Protein AF-A0A963LRY1-F1 (afdb_monomer_lite)

Radius of gyration: 13.64 Å; chains: 1; bounding box: 35×28×33 Å

Foldseek 3Di:
DVLQLVQLCLQPRNVSSVVRVVCLVPDPVNVVQVVVPDLSVVLVVLQSQLCSLVCCPPRVHHDVVSNVSSVVSVVVSCVSVVVPD

Structure (mmCIF, N/CA/C/O backbone):
data_AF-A0A963LRY1-F1
#
_entry.id   AF-A0A963LRY1-F1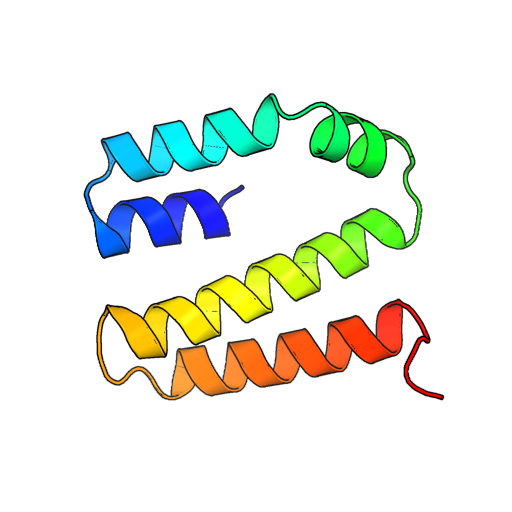
#
loop_
_atom_site.group_PDB
_atom_site.id
_atom_site.type_symbol
_atom_site.label_atom_id
_atom_site.label_alt_id
_atom_site.label_comp_id
_atom_site.label_asym_id
_atom_site.label_entity_id
_atom_site.label_seq_id
_atom_site.pdbx_PDB_ins_code
_atom_site.Cartn_x
_atom_site.Cartn_y
_atom_site.Cartn_z
_atom_site.occupancy
_atom_site.B_iso_or_equiv
_atom_site.auth_seq_id
_atom_site.auth_comp_id
_atom_site.auth_asym_id
_atom_site.auth_atom_id
_atom_site.pdbx_PDB_model_num
ATOM 1 N N . LEU A 1 1 ? -2.888 0.872 -5.820 1.00 86.62 1 LEU A N 1
ATOM 2 C CA . LEU A 1 1 ? -4.034 1.779 -5.565 1.00 86.62 1 LEU A CA 1
ATOM 3 C C . LEU A 1 1 ? -5.154 1.096 -4.785 1.00 86.62 1 LEU A C 1
ATOM 5 O O . LEU A 1 1 ? -5.465 1.555 -3.698 1.00 86.62 1 LEU A O 1
ATOM 9 N N . VAL A 1 2 ? -5.725 -0.014 -5.272 1.00 90.06 2 VAL A N 1
ATOM 10 C CA . VAL A 1 2 ? -6.805 -0.724 -4.547 1.00 90.06 2 VAL A CA 1
ATOM 11 C C . VAL A 1 2 ? -6.360 -1.195 -3.158 1.00 90.06 2 VAL A C 1
ATOM 13 O O . VAL A 1 2 ? -7.074 -0.983 -2.188 1.00 90.06 2 VAL A O 1
ATOM 16 N N . LEU A 1 3 ? -5.152 -1.756 -3.044 1.00 89.62 3 LEU A N 1
ATOM 17 C CA . LEU A 1 3 ? -4.597 -2.222 -1.765 1.00 89.62 3 LEU A CA 1
ATOM 18 C C . LEU A 1 3 ? -4.370 -1.076 -0.770 1.00 89.62 3 LEU A C 1
ATOM 20 O O . LEU A 1 3 ? -4.697 -1.202 0.404 1.00 89.62 3 LEU A O 1
ATOM 24 N N . THR A 1 4 ? -3.859 0.068 -1.233 1.00 90.56 4 THR A N 1
ATOM 25 C CA . THR A 1 4 ? -3.648 1.246 -0.380 1.00 90.56 4 THR A CA 1
ATOM 26 C C . THR A 1 4 ? -4.968 1.880 0.057 1.00 90.56 4 THR A C 1
ATOM 28 O O . THR A 1 4 ? -5.105 2.257 1.220 1.00 90.56 4 THR A O 1
ATOM 31 N N . TRP A 1 5 ? -5.968 1.913 -0.828 1.00 92.56 5 TRP A N 1
ATOM 32 C CA . TRP A 1 5 ? -7.333 2.305 -0.474 1.00 92.56 5 TRP A CA 1
ATOM 33 C C . TRP A 1 5 ? -7.953 1.368 0.568 1.00 92.56 5 TRP A C 1
ATOM 35 O O . TRP A 1 5 ? -8.475 1.835 1.581 1.00 92.56 5 TRP A O 1
ATOM 45 N N . ASP A 1 6 ? -7.874 0.052 0.335 1.00 91.56 6 ASP A N 1
ATOM 46 C CA . ASP A 1 6 ? -8.446 -0.974 1.208 1.00 91.56 6 ASP A CA 1
ATOM 47 C C . ASP A 1 6 ? -7.790 -0.975 2.601 1.00 91.56 6 ASP A C 1
ATOM 49 O O . ASP A 1 6 ? -8.479 -1.083 3.615 1.00 91.56 6 ASP A O 1
ATOM 53 N N . LEU A 1 7 ? -6.475 -0.758 2.678 1.00 90.19 7 LEU A N 1
ATOM 54 C CA . LEU A 1 7 ? -5.779 -0.626 3.955 1.00 90.19 7 LEU A CA 1
ATOM 55 C C . LEU A 1 7 ? -6.234 0.630 4.716 1.00 90.19 7 LEU A C 1
ATOM 57 O O . LEU A 1 7 ? -6.639 0.536 5.874 1.00 90.19 7 LEU A O 1
ATOM 61 N N . GLY A 1 8 ? -6.255 1.793 4.054 1.00 90.25 8 GLY A N 1
ATOM 62 C CA . GLY A 1 8 ? -6.663 3.057 4.678 1.00 90.25 8 GLY A CA 1
ATOM 63 C C . GLY A 1 8 ? -8.117 3.050 5.161 1.00 90.25 8 GLY A C 1
ATOM 64 O O . GLY A 1 8 ? -8.401 3.520 6.266 1.00 90.25 8 GLY A O 1
ATOM 65 N N . ARG A 1 9 ? -9.037 2.436 4.398 1.00 92.50 9 ARG A N 1
ATOM 66 C CA . ARG A 1 9 ? -10.436 2.268 4.840 1.00 92.50 9 ARG A CA 1
ATOM 67 C C . ARG A 1 9 ? -10.581 1.308 6.014 1.00 92.50 9 ARG A C 1
ATOM 69 O O . ARG A 1 9 ? -11.503 1.477 6.804 1.00 92.50 9 ARG A O 1
ATOM 76 N N . ARG A 1 10 ? -9.735 0.273 6.100 1.00 88.62 10 ARG A N 1
ATOM 77 C CA . ARG A 1 10 ? -9.830 -0.764 7.137 1.00 88.62 10 ARG A CA 1
ATOM 78 C C . ARG A 1 10 ? -9.190 -0.344 8.450 1.00 88.62 10 ARG A C 1
ATOM 80 O O . ARG A 1 10 ? -9.640 -0.872 9.467 1.00 88.62 10 ARG A O 1
ATOM 87 N N . LEU A 1 11 ? -8.172 0.515 8.397 1.00 88.62 11 LEU A N 1
ATOM 88 C CA . LEU A 1 11 ? -7.457 1.029 9.565 1.00 88.62 11 LEU A CA 1
ATOM 89 C C . LEU A 1 11 ? -8.102 2.298 10.141 1.00 88.62 11 LEU A C 1
ATOM 91 O O . LEU A 1 11 ? -8.161 2.428 11.355 1.00 88.62 11 LEU A O 1
ATOM 95 N N . TRP A 1 12 ? -8.613 3.202 9.296 1.00 90.69 12 TRP A N 1
ATOM 96 C CA . TRP A 1 12 ? -9.242 4.453 9.744 1.00 90.69 12 TRP A CA 1
ATOM 97 C C . TRP A 1 12 ? -10.686 4.590 9.262 1.00 90.69 12 TRP A C 1
ATOM 99 O O . TRP A 1 12 ? -11.622 4.327 10.009 1.00 90.69 12 TRP A O 1
ATOM 109 N N . ASN A 1 13 ? -10.888 5.060 8.028 1.00 92.06 13 ASN A N 1
ATOM 110 C CA . ASN A 1 13 ? -12.212 5.333 7.471 1.00 92.06 13 ASN A CA 1
ATOM 111 C C . ASN A 1 13 ? -12.168 5.394 5.926 1.00 92.06 13 ASN A C 1
ATOM 113 O O . ASN A 1 13 ? -11.089 5.543 5.341 1.00 92.06 13 ASN A O 1
ATOM 117 N N . PRO A 1 14 ? -13.322 5.315 5.231 1.00 91.00 14 PRO A N 1
ATOM 118 C CA . PRO A 1 14 ? -13.366 5.304 3.764 1.00 91.00 14 PRO A CA 1
ATOM 119 C C . PRO A 1 14 ? -12.739 6.537 3.094 1.00 91.00 14 PRO A C 1
ATOM 121 O O . PRO A 1 14 ? -12.165 6.413 2.011 1.00 91.00 14 PRO A O 1
ATOM 124 N N . ARG A 1 15 ? -12.814 7.714 3.734 1.00 92.81 15 ARG A N 1
ATOM 125 C CA . ARG A 1 15 ? -12.238 8.965 3.210 1.00 92.81 15 ARG A CA 1
ATOM 126 C C . ARG A 1 15 ? -10.711 8.921 3.233 1.00 92.81 15 ARG A C 1
ATOM 128 O O . ARG A 1 15 ? -10.080 9.240 2.234 1.00 92.81 15 ARG A O 1
ATOM 135 N N . VAL A 1 16 ? -10.122 8.452 4.333 1.00 93.00 16 VAL A N 1
ATOM 136 C CA . VAL A 1 16 ? -8.672 8.253 4.478 1.00 93.00 16 VAL A CA 1
ATOM 137 C C . VAL A 1 16 ? -8.163 7.240 3.458 1.00 93.00 16 VAL A C 1
ATOM 139 O O . VAL A 1 16 ? -7.127 7.472 2.844 1.00 93.00 16 VAL A O 1
ATOM 142 N N . GLY A 1 17 ? -8.918 6.167 3.197 1.00 91.44 17 GLY A N 1
ATOM 143 C CA . GLY A 1 17 ? -8.607 5.242 2.105 1.00 91.44 17 GLY A CA 1
ATOM 144 C C . GLY A 1 17 ? -8.502 5.949 0.749 1.00 91.44 17 GLY A C 1
ATOM 145 O O . GLY A 1 17 ? -7.548 5.719 0.005 1.00 91.44 17 GLY A O 1
ATOM 146 N N . LEU A 1 18 ? -9.462 6.822 0.416 1.00 92.38 18 LEU A N 1
ATOM 147 C CA . LEU A 1 18 ? -9.450 7.576 -0.845 1.00 92.38 18 LEU A CA 1
ATOM 148 C C . LEU A 1 18 ? -8.264 8.541 -0.920 1.00 92.38 18 LEU A C 1
ATOM 150 O O . LEU A 1 18 ? -7.567 8.551 -1.933 1.00 92.38 18 LEU A O 1
ATOM 154 N N . PHE A 1 19 ? -7.986 9.285 0.153 1.00 94.06 19 PHE A N 1
ATOM 155 C CA . PHE A 1 19 ? -6.827 10.179 0.208 1.00 94.06 19 PHE A CA 1
ATOM 156 C C . PHE A 1 19 ? -5.503 9.421 0.075 1.00 94.06 19 PHE A C 1
ATOM 158 O O . PHE A 1 19 ? -4.634 9.859 -0.671 1.00 94.06 19 PHE A O 1
ATOM 165 N N . ALA A 1 20 ? -5.360 8.260 0.717 1.00 92.12 20 ALA A N 1
ATOM 166 C CA . ALA A 1 20 ? -4.160 7.434 0.601 1.00 92.12 20 ALA A CA 1
ATOM 167 C C . ALA A 1 20 ? -3.938 6.938 -0.838 1.00 92.12 20 ALA A C 1
ATOM 169 O O . ALA A 1 20 ? -2.821 6.986 -1.354 1.00 92.12 20 ALA A O 1
ATOM 170 N N . ALA A 1 21 ? -4.996 6.491 -1.520 1.00 92.00 21 ALA A N 1
ATOM 171 C CA . ALA A 1 21 ? -4.894 6.087 -2.919 1.00 92.00 21 ALA A CA 1
ATOM 172 C C . ALA A 1 21 ? -4.608 7.274 -3.851 1.00 92.00 21 ALA A C 1
ATOM 174 O O . ALA A 1 21 ? -3.769 7.146 -4.742 1.00 92.00 21 ALA A O 1
ATOM 175 N N . ALA A 1 22 ? -5.246 8.425 -3.624 1.00 92.44 22 ALA A N 1
ATOM 176 C CA . ALA A 1 22 ? -4.991 9.647 -4.382 1.00 92.44 22 ALA A CA 1
ATOM 177 C C . ALA A 1 22 ? -3.545 10.138 -4.200 1.00 92.44 22 ALA A C 1
ATOM 179 O O . ALA A 1 22 ? -2.886 10.466 -5.182 1.00 92.44 22 ALA A O 1
ATOM 180 N N . ALA A 1 23 ? -3.017 10.105 -2.974 1.00 93.00 23 ALA A N 1
ATOM 181 C CA . ALA A 1 23 ? -1.632 10.471 -2.686 1.00 93.00 23 ALA A CA 1
ATOM 182 C C . ALA A 1 23 ? -0.645 9.593 -3.469 1.00 93.00 23 ALA A C 1
ATOM 184 O O . ALA A 1 23 ? 0.265 10.110 -4.116 1.00 93.00 23 ALA A O 1
ATOM 185 N N . VAL A 1 24 ? -0.861 8.271 -3.491 1.00 91.81 24 VAL A N 1
ATOM 186 C CA . VAL A 1 24 ? -0.036 7.351 -4.293 1.00 91.81 24 VAL A CA 1
ATOM 187 C C . VAL A 1 24 ? -0.152 7.660 -5.784 1.00 91.81 24 VAL A C 1
ATOM 189 O O . VAL A 1 24 ? 0.862 7.675 -6.472 1.00 91.81 24 VAL A O 1
ATOM 192 N N . LEU A 1 25 ? -1.358 7.946 -6.281 1.00 91.00 25 LEU A N 1
ATOM 193 C CA . LEU A 1 25 ? -1.591 8.250 -7.694 1.00 91.00 25 LEU A CA 1
ATOM 194 C C . LEU A 1 25 ? -0.860 9.522 -8.150 1.00 91.00 25 LEU A C 1
ATOM 196 O O . LEU A 1 25 ? -0.339 9.550 -9.260 1.00 91.00 25 LEU A O 1
ATOM 200 N N . VAL A 1 26 ? -0.803 10.549 -7.299 1.00 93.00 26 VAL A N 1
ATOM 201 C CA . VAL A 1 26 ? -0.170 11.844 -7.612 1.00 93.00 26 VAL A CA 1
ATOM 202 C C . VAL A 1 26 ? 1.340 11.836 -7.336 1.00 93.00 26 VAL A C 1
ATOM 204 O O . VAL A 1 26 ? 2.068 12.708 -7.807 1.00 93.00 26 VAL A O 1
ATOM 207 N N . THR A 1 27 ? 1.852 10.838 -6.610 1.00 93.44 27 THR A N 1
ATOM 208 C CA . THR A 1 27 ? 3.282 10.741 -6.300 1.00 93.44 27 THR A CA 1
ATOM 209 C C . THR A 1 27 ? 4.101 10.579 -7.582 1.00 93.44 27 THR A C 1
ATOM 211 O O . THR A 1 27 ? 3.934 9.604 -8.317 1.00 93.44 27 THR A O 1
ATOM 214 N N . PHE A 1 28 ? 5.049 11.496 -7.811 1.00 90.25 28 PHE A N 1
ATOM 215 C CA . PHE A 1 28 ? 5.909 11.496 -9.000 1.00 90.25 28 PHE A CA 1
ATOM 216 C C . PHE A 1 28 ? 6.574 10.136 -9.242 1.00 90.25 28 PHE A C 1
ATOM 218 O O . PHE A 1 28 ? 6.514 9.611 -10.350 1.00 90.25 28 PHE A O 1
ATOM 225 N N . GLN A 1 29 ? 7.125 9.523 -8.189 1.00 86.56 29 GLN A N 1
ATOM 226 C CA . GLN A 1 29 ? 7.772 8.212 -8.271 1.00 86.56 29 GLN A CA 1
ATOM 227 C C . GLN A 1 29 ? 6.825 7.123 -8.795 1.00 86.56 29 GLN A C 1
ATOM 229 O O . GLN A 1 29 ? 7.224 6.308 -9.620 1.00 86.56 29 GLN A O 1
ATOM 234 N N . PHE A 1 30 ? 5.564 7.112 -8.358 1.00 87.75 30 PHE A N 1
ATOM 235 C CA . PHE A 1 30 ? 4.583 6.132 -8.823 1.00 87.75 30 PHE A CA 1
ATOM 236 C C . PHE A 1 30 ? 4.271 6.332 -10.310 1.00 87.75 30 PHE A C 1
ATOM 238 O O . PHE A 1 30 ? 4.342 5.384 -11.093 1.00 87.75 30 PHE A O 1
ATOM 245 N N . VAL A 1 31 ? 3.990 7.573 -10.717 1.00 88.19 31 VAL A N 1
ATOM 246 C CA . VAL A 1 31 ? 3.677 7.910 -12.116 1.00 88.19 31 VAL A CA 1
ATOM 247 C C . VAL A 1 31 ? 4.858 7.601 -13.036 1.00 88.19 31 VAL A C 1
ATOM 249 O O . VAL A 1 31 ? 4.673 7.041 -14.118 1.0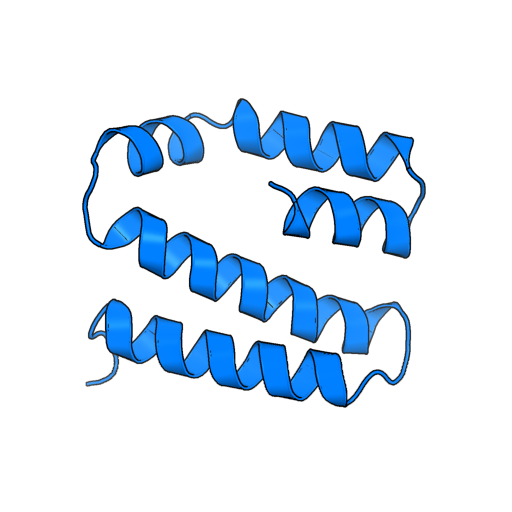0 88.19 31 VAL A O 1
ATOM 252 N N . TYR A 1 32 ? 6.070 7.935 -12.598 1.00 88.31 32 TYR A N 1
ATOM 253 C CA . TYR A 1 32 ? 7.298 7.695 -13.343 1.00 88.31 32 TYR A CA 1
ATOM 254 C C . TYR A 1 32 ? 7.560 6.198 -13.542 1.00 88.31 32 TYR A C 1
ATOM 256 O O . TYR A 1 32 ? 7.760 5.761 -14.677 1.00 88.31 32 TYR A O 1
ATOM 264 N N . GLN A 1 33 ? 7.479 5.400 -12.471 1.00 84.75 33 GLN A N 1
ATOM 265 C CA . GLN A 1 33 ? 7.731 3.959 -12.543 1.00 84.75 33 GLN A CA 1
ATOM 266 C C . GLN A 1 33 ? 6.687 3.240 -13.405 1.00 84.75 33 GLN A C 1
ATOM 268 O O . GLN A 1 33 ? 7.049 2.417 -14.243 1.00 84.75 33 GLN A O 1
ATOM 273 N N . VAL A 1 34 ? 5.401 3.587 -13.272 1.00 83.31 34 VAL A N 1
ATOM 274 C CA . VAL A 1 34 ? 4.319 2.973 -14.065 1.00 83.31 34 VAL A CA 1
ATOM 275 C C . VAL A 1 34 ? 4.446 3.307 -15.554 1.00 83.31 34 VAL A C 1
ATOM 277 O O . VAL A 1 34 ? 4.210 2.440 -16.393 1.00 83.31 34 VAL A O 1
ATOM 280 N N . LYS A 1 35 ? 4.875 4.526 -15.906 1.00 83.88 35 LYS A N 1
ATOM 281 C CA . LYS A 1 35 ? 5.092 4.921 -17.309 1.00 83.88 35 LYS A CA 1
ATOM 282 C C . LYS A 1 35 ? 6.256 4.195 -17.977 1.00 83.88 35 LYS A C 1
ATOM 284 O O . LYS A 1 35 ? 6.265 4.103 -19.200 1.00 83.88 35 LYS A O 1
ATOM 289 N N . ARG A 1 36 ? 7.235 3.703 -17.212 1.00 77.25 36 ARG A N 1
ATOM 290 C CA . ARG A 1 36 ? 8.440 3.090 -17.782 1.00 77.25 36 ARG A CA 1
ATOM 291 C C . ARG A 1 36 ? 8.297 1.624 -18.190 1.00 77.25 36 ARG A C 1
ATOM 293 O O . ARG A 1 36 ? 9.214 1.130 -18.826 1.00 77.25 36 ARG A O 1
ATOM 300 N N . ALA A 1 37 ? 7.169 0.958 -17.916 1.00 63.94 37 ALA A N 1
ATOM 301 C CA . ALA A 1 37 ? 6.868 -0.407 -18.385 1.00 63.94 37 ALA A CA 1
ATOM 302 C C . ALA A 1 37 ? 8.039 -1.413 -18.242 1.00 63.94 37 ALA A C 1
ATOM 304 O O . ALA A 1 37 ? 8.269 -2.244 -19.117 1.00 63.94 37 ALA A O 1
ATOM 305 N N . GLN A 1 38 ? 8.794 -1.326 -17.142 1.00 73.06 38 GLN A N 1
ATOM 306 C CA . GLN A 1 38 ? 9.860 -2.276 -16.801 1.00 73.06 38 GLN A CA 1
ATOM 307 C C . GLN A 1 38 ? 9.380 -3.267 -15.726 1.00 73.06 38 GLN A C 1
ATOM 309 O O . GLN A 1 38 ? 8.212 -3.268 -15.337 1.00 73.06 38 GLN A O 1
ATOM 314 N N . ILE A 1 39 ? 10.277 -4.122 -15.230 1.00 77.44 39 ILE A N 1
ATOM 315 C CA . ILE A 1 39 ? 9.991 -5.063 -14.130 1.00 77.44 39 ILE A CA 1
ATOM 316 C C . ILE A 1 39 ? 9.671 -4.319 -12.811 1.00 77.44 39 ILE A C 1
ATOM 318 O O . ILE A 1 39 ? 8.982 -4.845 -11.936 1.00 77.44 39 ILE A O 1
ATOM 322 N N . ASP A 1 40 ? 10.090 -3.059 -12.695 1.00 79.50 40 ASP A N 1
ATOM 323 C CA . ASP A 1 40 ? 9.896 -2.198 -11.526 1.00 79.50 40 ASP A CA 1
ATOM 324 C C . ASP A 1 40 ? 8.429 -2.086 -11.044 1.00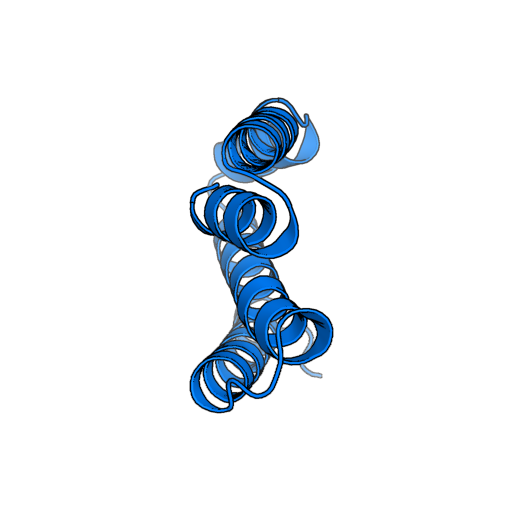 79.50 40 ASP A C 1
ATOM 326 O O . ASP A 1 40 ? 8.179 -2.336 -9.860 1.00 79.50 40 ASP A O 1
ATOM 330 N N . PRO A 1 41 ? 7.430 -1.769 -11.899 1.00 83.00 41 PRO A N 1
ATOM 331 C CA . PRO A 1 41 ? 6.007 -1.821 -11.549 1.00 83.00 41 PRO A CA 1
ATOM 332 C C . PRO A 1 41 ? 5.526 -3.142 -10.943 1.00 83.00 41 PRO A C 1
ATOM 334 O O . PRO A 1 41 ? 4.697 -3.130 -10.030 1.00 83.00 41 PRO A O 1
ATOM 337 N N . LEU A 1 42 ? 6.035 -4.277 -11.431 1.00 86.62 42 LEU A N 1
ATOM 338 C CA . LEU A 1 42 ? 5.644 -5.599 -10.944 1.00 86.62 42 LEU A CA 1
ATOM 339 C C . LEU A 1 42 ? 6.190 -5.833 -9.531 1.00 86.62 42 LEU A C 1
ATOM 341 O O . LEU A 1 42 ? 5.452 -6.233 -8.632 1.00 86.62 42 LEU A O 1
ATOM 345 N N . VAL A 1 43 ? 7.460 -5.496 -9.303 1.00 88.50 43 VAL A N 1
ATOM 346 C CA . VAL A 1 43 ? 8.078 -5.549 -7.970 1.00 88.50 43 VAL A CA 1
ATOM 347 C C . VAL A 1 43 ? 7.358 -4.615 -6.994 1.00 88.50 43 VAL A C 1
ATOM 349 O O . VAL A 1 43 ? 7.056 -5.003 -5.865 1.00 88.50 43 VAL A O 1
ATOM 352 N N . MET A 1 44 ? 7.018 -3.400 -7.430 1.00 90.25 44 MET A N 1
ATOM 353 C CA . MET A 1 44 ? 6.253 -2.447 -6.623 1.00 90.25 44 MET A CA 1
ATOM 354 C C . MET A 1 44 ? 4.888 -3.019 -6.209 1.00 90.25 44 MET A C 1
ATOM 356 O O . MET A 1 44 ? 4.465 -2.842 -5.062 1.00 90.25 44 MET A O 1
ATOM 360 N N . MET A 1 45 ? 4.203 -3.729 -7.111 1.00 90.81 45 MET A N 1
ATOM 361 C CA . MET A 1 45 ? 2.946 -4.412 -6.801 1.00 90.81 45 MET A CA 1
ATOM 362 C C . MET A 1 45 ? 3.142 -5.478 -5.714 1.00 90.81 45 MET A C 1
ATOM 364 O O . MET A 1 45 ? 2.385 -5.480 -4.740 1.00 90.81 45 MET A O 1
ATOM 368 N N . TRP A 1 46 ? 4.165 -6.331 -5.839 1.00 92.75 46 TRP A N 1
ATOM 369 C CA . TRP A 1 46 ? 4.472 -7.370 -4.849 1.00 92.75 46 TRP A CA 1
ATOM 370 C C . TRP A 1 46 ? 4.751 -6.791 -3.463 1.00 92.75 46 TRP A C 1
ATOM 372 O O . TRP A 1 46 ? 4.168 -7.249 -2.482 1.00 92.75 46 TRP A O 1
ATOM 382 N N . ILE A 1 47 ? 5.557 -5.729 -3.385 1.00 91.69 47 ILE A N 1
ATOM 383 C CA . ILE A 1 47 ? 5.860 -5.037 -2.122 1.00 91.69 47 ILE A CA 1
ATOM 384 C C . ILE A 1 47 ? 4.586 -4.438 -1.513 1.00 91.69 47 ILE A C 1
ATOM 386 O O . ILE A 1 47 ? 4.344 -4.560 -0.312 1.00 91.69 47 ILE A O 1
ATOM 390 N N . THR A 1 48 ? 3.735 -3.819 -2.337 1.00 92.88 48 THR A N 1
ATOM 391 C CA . THR A 1 48 ? 2.475 -3.226 -1.862 1.00 92.88 48 THR A CA 1
ATOM 392 C C . THR A 1 48 ? 1.532 -4.297 -1.301 1.00 92.88 48 THR A C 1
ATOM 394 O O . THR A 1 48 ? 0.887 -4.072 -0.277 1.00 92.88 48 THR A O 1
ATOM 397 N N . LEU A 1 49 ? 1.460 -5.467 -1.944 1.00 92.69 49 LEU A N 1
ATOM 398 C CA . LEU A 1 49 ? 0.656 -6.604 -1.490 1.00 92.69 49 LEU A CA 1
ATOM 399 C C . LEU A 1 49 ? 1.214 -7.233 -0.207 1.00 92.69 49 LEU A C 1
ATOM 401 O O . LEU A 1 49 ? 0.442 -7.530 0.705 1.00 92.69 49 LEU A O 1
ATOM 405 N N . ALA A 1 50 ? 2.540 -7.364 -0.112 1.00 92.94 50 ALA A N 1
ATOM 406 C CA . ALA A 1 50 ? 3.226 -7.822 1.090 1.00 92.94 50 ALA A CA 1
ATOM 407 C C . ALA A 1 50 ? 2.893 -6.930 2.293 1.00 92.94 50 ALA A C 1
ATOM 409 O O . ALA A 1 50 ? 2.397 -7.415 3.312 1.00 92.94 50 ALA A O 1
ATOM 410 N N . ASN A 1 51 ? 3.060 -5.612 2.138 1.00 92.94 51 ASN A N 1
ATOM 411 C CA . ASN A 1 51 ? 2.726 -4.647 3.184 1.00 92.94 51 ASN A CA 1
ATOM 412 C C . ASN A 1 51 ? 1.239 -4.657 3.536 1.00 92.94 51 ASN A C 1
ATOM 414 O O . ASN A 1 51 ? 0.904 -4.581 4.713 1.00 92.94 51 ASN A O 1
ATOM 418 N N . TRP A 1 52 ? 0.341 -4.773 2.554 1.00 93.88 52 TRP A N 1
ATOM 419 C CA . TRP A 1 52 ? -1.094 -4.874 2.825 1.00 93.88 52 TRP A CA 1
ATOM 420 C C . TRP A 1 52 ? -1.405 -6.068 3.737 1.00 93.88 52 TRP A C 1
ATOM 422 O O . TRP A 1 52 ? -2.060 -5.886 4.761 1.00 93.88 52 TRP A O 1
ATOM 432 N N . GLY A 1 53 ? -0.887 -7.259 3.415 1.00 90.62 53 GLY A N 1
ATOM 433 C CA . GLY A 1 53 ? -1.126 -8.482 4.186 1.00 90.62 53 GLY A CA 1
ATOM 434 C C . GLY A 1 53 ? -0.533 -8.445 5.598 1.00 90.62 53 GLY A C 1
ATOM 4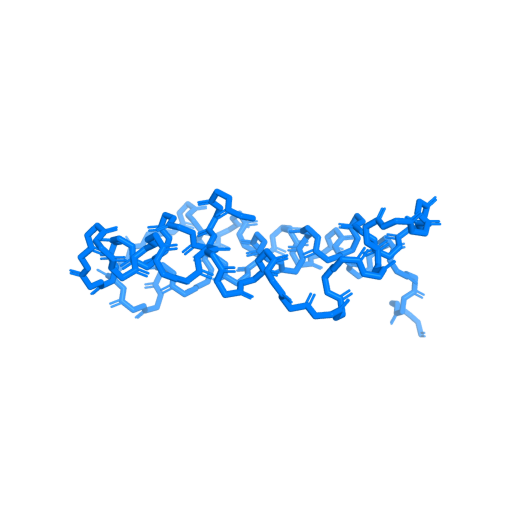35 O O . GLY A 1 53 ? -1.220 -8.779 6.567 1.00 90.62 53 GLY A O 1
ATOM 436 N N . LEU A 1 54 ? 0.712 -7.971 5.720 1.00 90.88 54 LEU A N 1
ATOM 437 C CA . LEU A 1 54 ? 1.413 -7.845 7.001 1.00 90.88 54 LEU A CA 1
ATOM 438 C C . LEU A 1 54 ? 0.765 -6.790 7.905 1.00 90.88 54 LEU A C 1
ATOM 440 O O . LEU A 1 54 ? 0.458 -7.077 9.060 1.00 90.88 54 LEU A O 1
ATOM 444 N N . LEU A 1 55 ? 0.499 -5.587 7.386 1.00 91.19 55 LEU A N 1
ATOM 445 C CA . LEU A 1 55 ? -0.087 -4.499 8.175 1.00 91.19 55 LEU A CA 1
ATOM 446 C C . LEU A 1 55 ? -1.522 -4.813 8.599 1.00 91.19 55 LEU A C 1
ATOM 448 O O . LEU A 1 55 ? -1.911 -4.472 9.713 1.00 91.19 55 LEU A O 1
ATOM 452 N N . LEU A 1 56 ? -2.302 -5.502 7.760 1.00 90.94 56 LEU A N 1
ATOM 453 C CA . LEU A 1 56 ? -3.626 -5.980 8.158 1.00 90.94 56 LEU A CA 1
ATOM 454 C C . LEU A 1 56 ? -3.563 -6.939 9.339 1.00 90.94 56 LEU A C 1
ATOM 456 O O . LEU A 1 56 ? -4.364 -6.802 10.259 1.00 90.94 56 LEU A O 1
ATOM 460 N N . HIS A 1 57 ? -2.632 -7.891 9.310 1.00 89.38 57 HIS A N 1
ATOM 461 C CA . HIS A 1 57 ? -2.466 -8.855 10.391 1.00 89.38 57 HIS A CA 1
ATOM 462 C C . HIS A 1 57 ? -1.992 -8.190 11.691 1.00 89.38 57 HIS A C 1
ATOM 464 O O . HIS A 1 57 ? -2.519 -8.471 12.763 1.00 89.38 5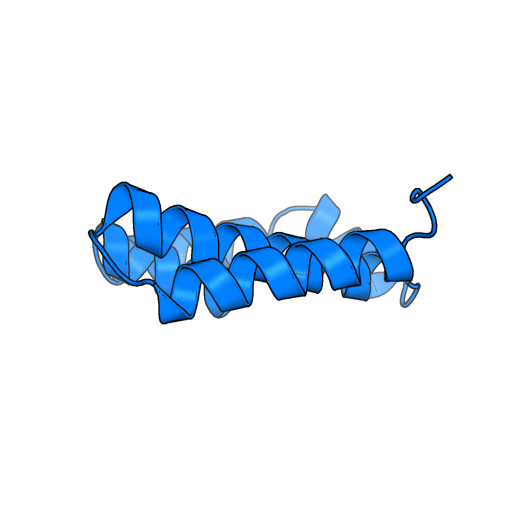7 HIS A O 1
ATOM 470 N N . LEU A 1 58 ? -1.015 -7.286 11.591 1.00 87.81 58 LEU A N 1
ATOM 471 C CA . LEU A 1 58 ? -0.379 -6.668 12.753 1.00 87.81 58 LEU A CA 1
ATOM 472 C C . LEU A 1 58 ? -1.244 -5.582 13.405 1.00 87.81 58 LEU A C 1
ATOM 474 O O . LEU A 1 58 ? -1.283 -5.492 14.627 1.00 87.81 58 LEU A O 1
ATOM 478 N N . LEU A 1 59 ? -1.933 -4.755 12.611 1.00 88.44 59 LEU A N 1
ATOM 479 C CA . LEU A 1 59 ? -2.634 -3.570 13.123 1.00 88.44 59 LEU A CA 1
ATOM 480 C C . LEU A 1 59 ? -4.129 -3.791 13.366 1.00 88.44 59 LEU A C 1
ATOM 482 O O . LEU A 1 59 ? -4.709 -3.119 14.213 1.00 88.44 59 LEU A O 1
ATOM 486 N N . LYS A 1 60 ? -4.779 -4.689 12.614 1.00 85.06 60 LYS A N 1
ATOM 487 C CA . LYS A 1 60 ? -6.232 -4.914 12.725 1.00 85.06 60 LYS A CA 1
ATOM 488 C C . LYS A 1 60 ? -6.593 -6.147 13.558 1.00 85.06 60 LYS A C 1
ATOM 490 O O . LYS A 1 60 ? -7.747 -6.289 13.955 1.00 85.06 60 LYS A O 1
ATOM 495 N N . GLY A 1 61 ? -5.629 -7.021 13.827 1.00 80.94 61 GLY A N 1
ATOM 496 C CA . GLY A 1 61 ? -5.823 -8.256 14.579 1.00 80.94 61 GLY A CA 1
ATOM 497 C C . GLY A 1 61 ? -5.581 -9.513 13.737 1.00 80.94 61 GLY A C 1
ATOM 498 O O . GLY A 1 61 ? -5.280 -9.431 12.542 1.00 80.94 61 GLY A O 1
ATOM 499 N N . PRO A 1 62 ? -5.712 -10.702 14.350 1.00 82.62 62 PRO A N 1
ATOM 500 C CA . PRO A 1 62 ? -5.186 -11.941 13.796 1.00 82.62 62 PRO A CA 1
ATOM 501 C C . PRO A 1 62 ? -5.904 -12.351 12.505 1.00 82.62 62 PRO A C 1
ATOM 503 O O . PRO A 1 62 ? -6.981 -12.940 12.505 1.00 82.62 62 PRO A O 1
ATOM 506 N N . ASN A 1 63 ? -5.259 -12.071 11.375 1.00 85.56 63 ASN A N 1
ATOM 507 C CA . ASN A 1 63 ? -5.674 -12.510 10.046 1.00 85.56 63 ASN A CA 1
ATOM 508 C C . ASN A 1 63 ? -4.558 -13.326 9.378 1.00 85.56 63 ASN A C 1
ATOM 510 O O . ASN A 1 63 ? -3.773 -12.802 8.589 1.00 85.56 63 ASN A O 1
ATOM 514 N N . TRP A 1 64 ? -4.425 -14.598 9.765 1.00 87.94 64 TRP A N 1
ATOM 515 C CA . TRP A 1 64 ? -3.312 -15.468 9.345 1.00 87.94 64 TRP A CA 1
ATOM 516 C C . TRP A 1 64 ? -3.274 -15.673 7.822 1.00 87.94 64 TRP A C 1
ATOM 518 O O . TRP A 1 64 ? -2.209 -15.775 7.224 1.00 87.94 64 TRP A O 1
ATOM 528 N N . ARG A 1 65 ? -4.443 -15.651 7.164 1.00 89.31 65 ARG A N 1
ATOM 529 C CA . ARG A 1 65 ? -4.552 -15.741 5.698 1.00 89.31 65 ARG A CA 1
ATOM 530 C C . ARG A 1 65 ? -3.896 -14.545 5.008 1.00 89.31 65 ARG A C 1
ATOM 532 O O . ARG A 1 65 ? -3.163 -14.728 4.043 1.00 89.31 65 ARG A O 1
ATOM 539 N N . ALA A 1 66 ? -4.147 -13.335 5.511 1.00 87.81 66 ALA A N 1
ATOM 540 C CA . ALA A 1 66 ? -3.526 -12.120 4.988 1.00 87.81 66 ALA A CA 1
ATOM 541 C C . ALA A 1 66 ? -2.013 -12.093 5.262 1.00 87.81 66 ALA A C 1
ATOM 543 O O . ALA A 1 66 ? -1.252 -11.675 4.394 1.00 87.81 66 ALA A O 1
ATOM 544 N N . TYR A 1 67 ? -1.583 -12.604 6.420 1.00 90.00 67 TYR A N 1
ATOM 545 C CA . TYR A 1 67 ? -0.168 -12.740 6.768 1.00 90.00 67 TYR A CA 1
ATOM 546 C C . TYR A 1 67 ? 0.583 -13.658 5.793 1.00 90.00 67 TYR A C 1
ATOM 548 O O . TYR A 1 67 ? 1.545 -13.218 5.167 1.00 90.00 67 TYR A O 1
ATOM 556 N N . TRP A 1 68 ? 0.099 -14.887 5.575 1.00 91.25 68 TRP A N 1
ATOM 557 C CA . TRP A 1 68 ? 0.713 -15.819 4.619 1.00 91.25 68 TRP A CA 1
ATOM 558 C C . TRP A 1 68 ? 0.733 -15.275 3.195 1.00 91.25 68 TRP A C 1
ATOM 560 O O . TRP A 1 68 ? 1.735 -15.421 2.497 1.00 91.25 68 TRP A O 1
ATOM 570 N N . LEU A 1 69 ? -0.346 -14.611 2.773 1.00 92.31 69 LEU A N 1
ATOM 571 C CA . LEU A 1 69 ? -0.401 -13.955 1.470 1.00 92.31 69 LEU A CA 1
ATOM 572 C C . LEU A 1 69 ? 0.651 -12.843 1.364 1.00 92.31 69 LEU A C 1
ATOM 574 O O . LEU A 1 69 ? 1.306 -12.716 0.331 1.00 92.31 69 LEU A O 1
ATOM 578 N N . GLY A 1 70 ? 0.855 -12.081 2.442 1.00 91.25 70 GLY A N 1
ATOM 579 C CA . GLY A 1 70 ? 1.891 -11.059 2.518 1.00 91.25 70 GLY A CA 1
ATOM 580 C C . GLY A 1 70 ? 3.308 -11.639 2.434 1.00 91.25 70 GLY A C 1
ATOM 581 O O . GLY A 1 70 ? 4.121 -11.155 1.649 1.0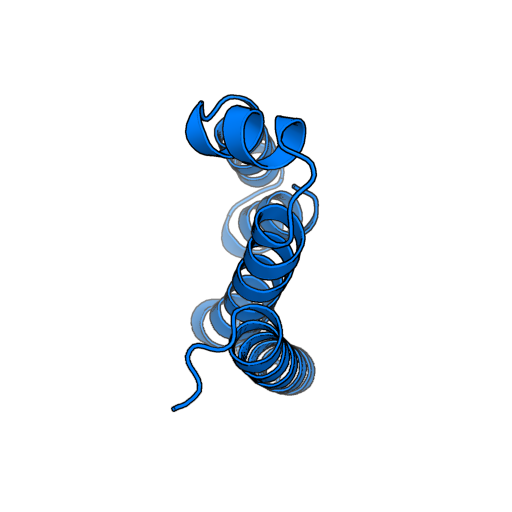0 91.25 70 GLY A O 1
ATOM 582 N N . CYS A 1 71 ? 3.587 -12.718 3.171 1.00 91.50 71 CYS A N 1
ATOM 583 C CA . CYS A 1 71 ? 4.867 -13.432 3.117 1.00 91.50 71 CYS A CA 1
ATOM 584 C C . CYS A 1 71 ? 5.141 -14.036 1.731 1.00 91.50 71 CYS A C 1
ATOM 586 O O . CYS A 1 71 ? 6.247 -13.910 1.210 1.00 91.50 71 CYS A O 1
ATOM 588 N N . PHE A 1 72 ? 4.130 -14.641 1.104 1.00 92.44 72 PHE A N 1
ATOM 589 C CA . PHE A 1 72 ? 4.243 -15.182 -0.249 1.00 92.44 72 PHE A CA 1
ATOM 590 C C . PHE A 1 72 ? 4.535 -14.080 -1.277 1.00 92.44 72 PHE A C 1
ATOM 592 O O . PHE A 1 72 ? 5.448 -14.212 -2.092 1.00 92.44 72 PHE A O 1
ATOM 599 N N . ALA A 1 73 ? 3.820 -12.954 -1.194 1.00 91.88 73 ALA A N 1
ATOM 600 C CA . ALA A 1 73 ? 4.061 -11.792 -2.045 1.00 91.88 73 ALA A CA 1
ATOM 601 C C . ALA A 1 73 ? 5.469 -11.205 -1.846 1.00 91.88 73 ALA A C 1
ATOM 603 O O . ALA A 1 73 ? 6.104 -10.808 -2.821 1.00 91.88 73 ALA A O 1
ATOM 604 N N . ALA A 1 74 ? 5.982 -11.187 -0.611 1.00 90.00 74 ALA A N 1
ATOM 605 C CA . ALA A 1 74 ? 7.349 -10.758 -0.327 1.00 90.00 74 ALA A CA 1
ATOM 606 C C . ALA A 1 74 ? 8.383 -11.674 -1.004 1.00 90.00 74 ALA A C 1
ATOM 608 O O . ALA A 1 74 ? 9.300 -11.174 -1.656 1.00 90.00 74 ALA A O 1
ATOM 609 N N . GLY A 1 75 ? 8.192 -12.997 -0.928 1.00 88.62 75 GLY A N 1
ATOM 610 C CA . GLY A 1 75 ? 9.040 -13.973 -1.619 1.00 88.62 75 GLY A CA 1
ATOM 611 C C . GLY A 1 75 ? 9.037 -13.782 -3.137 1.00 88.62 75 GLY A C 1
ATOM 612 O O . GLY A 1 75 ? 10.100 -13.716 -3.755 1.00 88.62 75 GLY A O 1
ATOM 613 N N . LEU A 1 76 ? 7.857 -13.586 -3.736 1.00 89.00 76 LEU A N 1
ATOM 614 C CA . LEU A 1 76 ? 7.751 -13.263 -5.161 1.00 89.00 76 LEU A CA 1
ATOM 615 C C . LEU A 1 76 ? 8.457 -11.946 -5.502 1.00 89.00 76 LEU A C 1
ATOM 617 O O . LEU A 1 76 ? 9.161 -11.885 -6.506 1.00 89.00 76 LEU A O 1
ATOM 621 N N . GLY A 1 77 ? 8.349 -10.916 -4.660 1.00 86.94 77 GLY A N 1
ATOM 622 C CA . GLY A 1 77 ? 9.067 -9.652 -4.844 1.00 86.94 77 GLY A CA 1
ATOM 623 C C . GLY A 1 77 ? 10.590 -9.820 -4.916 1.00 86.94 77 GLY A C 1
ATOM 624 O O . GLY A 1 77 ? 11.222 -9.235 -5.798 1.00 86.94 77 GLY A O 1
ATOM 625 N N . VAL A 1 78 ? 11.167 -10.657 -4.045 1.00 86.88 78 VAL A N 1
ATOM 626 C CA . VAL A 1 78 ? 12.607 -10.984 -4.046 1.00 86.88 78 VAL A CA 1
ATOM 627 C C . VAL A 1 78 ? 13.010 -11.681 -5.346 1.00 86.88 78 VAL A C 1
ATOM 629 O O . VAL A 1 78 ? 13.972 -11.256 -5.987 1.00 86.88 78 VAL A O 1
ATOM 632 N N . ILE A 1 79 ? 12.241 -12.689 -5.775 1.00 86.75 79 ILE A N 1
ATOM 633 C CA . ILE A 1 79 ? 12.492 -13.430 -7.023 1.00 86.75 79 ILE A CA 1
ATOM 634 C C . ILE A 1 79 ? 12.415 -12.491 -8.232 1.00 86.75 79 ILE A C 1
ATOM 636 O O . ILE A 1 79 ? 13.289 -12.509 -9.092 1.00 86.75 79 ILE A O 1
ATOM 640 N N . THR A 1 80 ? 11.387 -11.639 -8.283 1.00 82.50 80 THR A N 1
ATOM 641 C CA . THR A 1 80 ? 11.110 -10.773 -9.439 1.00 82.50 80 THR A CA 1
ATOM 642 C C . THR A 1 80 ? 12.193 -9.710 -9.637 1.00 82.50 80 THR A C 1
ATOM 644 O O . THR A 1 80 ? 12.516 -9.359 -10.768 1.00 82.50 80 THR A O 1
ATOM 647 N N . LYS A 1 81 ? 12.752 -9.176 -8.544 1.00 70.88 81 LYS A N 1
ATOM 648 C CA . LYS A 1 81 ? 13.818 -8.169 -8.609 1.00 70.88 81 LYS A CA 1
ATOM 649 C C . LYS A 1 81 ? 15.216 -8.797 -8.741 1.00 70.88 81 LYS A C 1
ATOM 651 O O . LYS A 1 81 ? 16.136 -8.113 -9.174 1.00 70.88 81 LYS A O 1
ATOM 656 N N . GLY A 1 82 ? 15.375 -10.072 -8.375 1.00 64.56 82 GLY A N 1
ATOM 657 C CA . GLY A 1 82 ? 16.636 -10.813 -8.487 1.00 64.56 82 GLY A CA 1
ATOM 658 C C . GLY A 1 82 ? 17.678 -10.487 -7.410 1.00 64.56 82 GLY A C 1
ATOM 659 O O . GLY A 1 82 ? 18.831 -10.858 -7.565 1.00 64.56 82 GLY A O 1
ATOM 660 N N . VAL A 1 83 ? 17.297 -9.822 -6.312 1.00 58.47 83 VAL A N 1
ATOM 661 C CA . VAL A 1 83 ? 18.220 -9.418 -5.219 1.00 58.47 83 VAL A CA 1
ATOM 662 C C . VAL A 1 83 ? 18.419 -10.535 -4.177 1.00 58.47 83 VAL A C 1
ATOM 664 O O . VAL A 1 83 ? 18.816 -10.284 -3.047 1.00 58.47 83 VAL A O 1
ATOM 667 N N . GLY A 1 84 ? 18.051 -11.769 -4.527 1.00 52.03 84 GLY A N 1
ATOM 668 C CA . GLY A 1 84 ? 18.097 -12.941 -3.650 1.00 52.03 84 GLY A CA 1
ATOM 669 C C . GLY A 1 84 ? 19.439 -13.678 -3.631 1.00 52.03 84 GLY A C 1
ATOM 670 O O . GLY A 1 84 ? 19.439 -14.850 -3.261 1.00 52.03 84 GLY A O 1
ATOM 671 N N . VAL A 1 85 ? 20.530 -13.027 -4.059 1.00 39.56 85 VAL A N 1
ATOM 672 C CA . VAL A 1 85 ? 21.934 -13.463 -3.926 1.00 39.56 85 VAL A CA 1
ATOM 673 C C . VAL A 1 85 ? 22.797 -12.243 -3.632 1.00 39.56 85 VAL A C 1
ATOM 675 O O . VAL A 1 85 ? 22.612 -11.227 -4.341 1.00 39.56 85 VAL A O 1
#

Sequence (85 aa):
LVLTWDLGRRLWNPRVGLFAAAAVLVTFQFVYQVKRAQIDPLVMMWITLANWGLLLHLLKGPNWRAYWLGCFAAGLGVITKGVGV

pLDDT: mean 86.89, std 9.24, range [39.56, 94.06]

Secondary structure (DSSP, 8-state):
-HHHHHHHHHHT-HHHHHHHHHHHHH-HHHHHHHHT-SSHHHHHHHHHHHHHHHHHHHHH---HHHHHHHHHHHHHHHHHHT---